Protein AF-A0A7X8EAK2-F1 (afdb_monomer_lite)

Structure (mmCIF, N/CA/C/O backbone):
data_AF-A0A7X8EAK2-F1
#
_entry.id   AF-A0A7X8EAK2-F1
#
loop_
_atom_site.group_PDB
_atom_site.id
_atom_site.type_symbol
_atom_site.label_atom_id
_atom_site.label_alt_id
_atom_site.label_comp_id
_atom_site.label_asym_id
_atom_site.label_entity_id
_atom_site.label_seq_id
_atom_site.pdbx_PDB_ins_code
_atom_site.Cartn_x
_atom_site.Cartn_y
_atom_site.Cartn_z
_atom_site.occupancy
_atom_site.B_iso_or_equiv
_atom_site.auth_seq_id
_atom_site.auth_comp_id
_atom_site.auth_asym_id
_atom_site.auth_atom_id
_atom_site.pdbx_PDB_model_num
ATOM 1 N N . ALA A 1 1 ? -3.432 11.753 -0.663 1.00 79.31 1 ALA A N 1
ATOM 2 C CA . ALA A 1 1 ? -3.769 12.493 -1.898 1.00 79.31 1 ALA A CA 1
ATOM 3 C C . ALA A 1 1 ? -2.515 12.869 -2.689 1.00 79.31 1 ALA A C 1
ATOM 5 O O . ALA A 1 1 ? -2.394 12.405 -3.811 1.00 79.31 1 ALA A O 1
ATOM 6 N N . LEU A 1 2 ? -1.557 13.605 -2.104 1.00 94.56 2 LEU A N 1
ATOM 7 C CA . LEU A 1 2 ?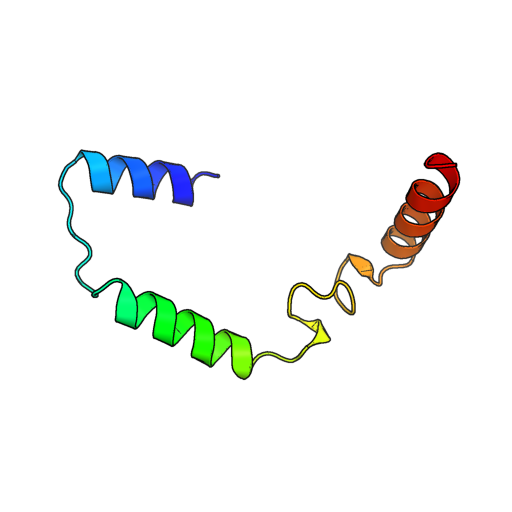 -0.342 14.056 -2.804 1.00 94.56 2 LEU A CA 1
ATOM 8 C C . LEU A 1 2 ? 0.457 12.925 -3.476 1.00 94.56 2 LEU A C 1
ATOM 10 O O . LEU A 1 2 ? 0.750 13.017 -4.659 1.00 94.56 2 LEU A O 1
ATOM 14 N N . ASN A 1 3 ? 0.730 11.831 -2.757 1.00 94.62 3 ASN A N 1
ATOM 15 C CA . ASN A 1 3 ? 1.520 10.716 -3.300 1.00 94.62 3 ASN A CA 1
ATOM 16 C C . ASN A 1 3 ? 0.873 10.065 -4.532 1.00 94.62 3 ASN A C 1
ATOM 18 O O . ASN A 1 3 ? 1.574 9.688 -5.461 1.00 94.62 3 ASN A O 1
ATOM 22 N N . ALA A 1 4 ? -0.458 9.951 -4.550 1.00 96.00 4 ALA A N 1
ATOM 23 C CA . ALA A 1 4 ? -1.174 9.366 -5.680 1.00 96.00 4 ALA A CA 1
ATOM 24 C C . ALA A 1 4 ? -1.119 10.279 -6.912 1.00 96.00 4 ALA A C 1
ATOM 26 O O . ALA A 1 4 ? -0.935 9.800 -8.025 1.00 96.00 4 ALA A O 1
ATOM 27 N N . TRP A 1 5 ? -1.238 11.594 -6.704 1.00 97.44 5 TRP A N 1
ATOM 28 C CA . TRP A 1 5 ? -1.135 12.564 -7.790 1.00 97.44 5 TRP A CA 1
ATOM 29 C C . TRP A 1 5 ? 0.286 12.606 -8.362 1.00 97.44 5 TRP A C 1
ATOM 31 O O . TRP A 1 5 ? 0.454 12.429 -9.564 1.00 97.44 5 TRP A O 1
ATOM 41 N N . ALA A 1 6 ? 1.306 12.701 -7.508 1.00 96.75 6 ALA A N 1
ATOM 42 C CA . ALA A 1 6 ? 2.700 12.663 -7.944 1.00 96.75 6 ALA A CA 1
ATOM 43 C C . ALA A 1 6 ? 3.038 11.363 -8.701 1.00 96.75 6 ALA A C 1
ATOM 45 O O . ALA A 1 6 ? 3.700 11.405 -9.733 1.00 96.75 6 ALA A O 1
ATOM 46 N N . ALA A 1 7 ? 2.545 10.205 -8.241 1.00 95.69 7 ALA A N 1
ATOM 47 C CA . ALA A 1 7 ? 2.726 8.935 -8.947 1.00 95.69 7 ALA A CA 1
ATOM 48 C C . ALA A 1 7 ? 2.081 8.932 -10.343 1.00 95.69 7 ALA A C 1
ATOM 50 O O . ALA A 1 7 ? 2.686 8.441 -11.296 1.00 95.69 7 ALA A O 1
ATOM 51 N N . ALA A 1 8 ? 0.886 9.515 -10.482 1.00 97.06 8 ALA A N 1
ATOM 52 C CA . ALA A 1 8 ? 0.223 9.653 -11.776 1.00 97.06 8 ALA A CA 1
ATOM 53 C C . ALA A 1 8 ? 0.995 10.588 -12.721 1.00 97.06 8 ALA A C 1
ATOM 55 O O . ALA A 1 8 ? 1.146 10.275 -13.899 1.00 97.06 8 ALA A O 1
ATOM 56 N N . GLU A 1 9 ? 1.524 11.703 -12.213 1.00 97.88 9 GLU A N 1
ATOM 57 C CA . GLU A 1 9 ? 2.355 12.622 -12.999 1.00 97.88 9 GLU A CA 1
ATOM 58 C C . GLU A 1 9 ? 3.647 11.958 -13.478 1.00 97.88 9 GLU A C 1
ATOM 60 O O . GLU A 1 9 ? 3.997 12.088 -14.649 1.00 97.88 9 GLU A O 1
ATOM 65 N N . MET A 1 10 ? 4.321 11.189 -12.615 1.00 96.88 10 MET A N 1
ATOM 66 C CA . MET A 1 10 ? 5.510 10.424 -13.002 1.00 96.88 10 MET A CA 1
ATOM 67 C C . MET A 1 10 ? 5.199 9.420 -14.119 1.00 96.88 10 MET A C 1
ATOM 69 O O . MET A 1 10 ? 5.927 9.365 -15.110 1.00 96.88 10 MET A O 1
ATOM 73 N N . ALA A 1 11 ? 4.090 8.683 -14.006 1.00 96.44 11 ALA A N 1
ATOM 74 C CA . ALA A 1 11 ? 3.665 7.741 -15.040 1.00 96.44 11 ALA A CA 1
ATOM 75 C C . ALA A 1 11 ? 3.366 8.443 -16.379 1.00 96.44 11 ALA A C 1
ATOM 77 O O . ALA A 1 11 ? 3.795 7.975 -17.431 1.00 96.44 11 ALA A O 1
ATOM 78 N N . LEU A 1 12 ? 2.682 9.595 -16.351 1.00 97.88 12 LEU A N 1
ATOM 79 C CA . LEU A 1 12 ? 2.400 10.396 -17.551 1.00 97.88 12 LEU A CA 1
ATOM 80 C C . LEU A 1 12 ? 3.663 11.004 -18.176 1.00 97.88 12 LEU A C 1
ATOM 82 O O . LEU A 1 12 ? 3.712 11.188 -19.390 1.00 97.88 12 LEU A O 1
ATOM 86 N N . ALA A 1 13 ? 4.688 11.288 -17.371 1.00 98.12 13 ALA A N 1
ATOM 87 C CA . ALA A 1 13 ? 5.993 11.752 -17.835 1.00 98.12 13 ALA A CA 1
ATOM 88 C C . ALA A 1 13 ? 6.867 10.631 -18.438 1.00 98.12 13 ALA A C 1
ATOM 90 O O . ALA A 1 13 ? 7.994 10.901 -18.850 1.00 98.12 13 ALA A O 1
ATOM 91 N N . GLY A 1 14 ? 6.371 9.388 -18.494 1.00 97.12 14 GLY A N 1
ATOM 92 C CA . GLY A 1 14 ? 7.113 8.235 -19.010 1.00 97.12 14 GLY A CA 1
ATOM 93 C C . GLY A 1 14 ? 8.195 7.727 -18.056 1.00 97.12 14 GLY A C 1
ATOM 94 O O . GLY A 1 14 ? 9.115 7.038 -18.488 1.00 97.12 14 GLY A O 1
ATOM 95 N N . ILE A 1 15 ? 8.116 8.079 -16.769 1.00 97.62 15 ILE A N 1
ATOM 96 C CA . ILE A 1 15 ? 9.029 7.552 -15.757 1.00 97.62 15 ILE A CA 1
ATOM 97 C C . ILE A 1 15 ? 8.605 6.122 -15.434 1.00 97.62 15 ILE A C 1
ATOM 99 O O . ILE A 1 15 ? 7.507 5.881 -14.928 1.00 97.62 15 ILE A O 1
ATOM 103 N N . GLU A 1 16 ? 9.497 5.176 -15.707 1.00 95.88 16 GLU A N 1
AT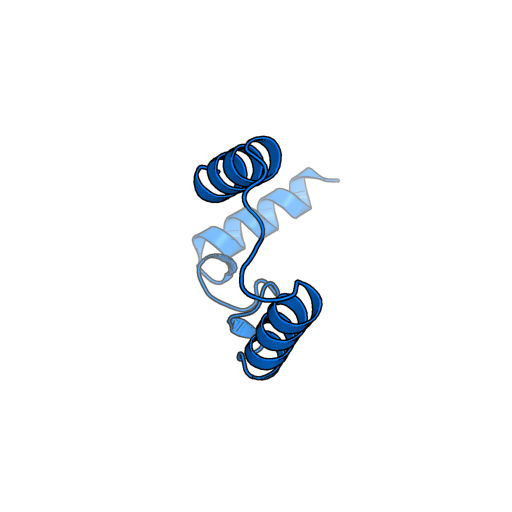OM 104 C CA . GLU A 1 16 ? 9.286 3.770 -15.388 1.00 95.88 16 GLU A CA 1
ATOM 105 C C . GLU A 1 16 ? 9.702 3.460 -13.946 1.00 95.88 16 GLU A C 1
ATOM 107 O O . GLU A 1 16 ? 10.678 3.999 -13.415 1.00 95.88 16 GLU A O 1
ATOM 112 N N . SER A 1 17 ? 8.949 2.568 -13.301 1.00 94.81 17 SER A N 1
ATOM 113 C CA . SER A 1 17 ? 9.334 2.044 -11.993 1.00 94.81 17 SER A CA 1
ATOM 114 C C . SER A 1 17 ? 10.580 1.176 -12.138 1.00 94.81 17 SER A C 1
ATOM 116 O O . SER A 1 17 ? 10.589 0.230 -12.920 1.00 94.81 17 SER A O 1
ATOM 118 N N . VAL A 1 18 ? 11.608 1.460 -11.335 1.00 96.56 18 VAL A N 1
ATOM 119 C CA . VAL A 1 18 ? 12.838 0.652 -11.290 1.00 96.56 18 VAL A CA 1
ATOM 120 C C . VAL A 1 18 ? 12.554 -0.769 -10.787 1.00 96.56 18 VAL A C 1
ATOM 122 O O . VAL A 1 18 ? 13.216 -1.714 -11.202 1.00 96.56 18 VAL A O 1
ATOM 125 N N . ILE A 1 19 ? 11.569 -0.919 -9.896 1.00 96.75 19 ILE A N 1
ATOM 126 C CA . ILE A 1 19 ? 11.154 -2.210 -9.341 1.00 96.75 19 ILE A CA 1
ATOM 127 C C . ILE A 1 19 ? 9.898 -2.683 -10.089 1.00 96.75 19 ILE A C 1
ATOM 129 O O . ILE A 1 19 ? 8.937 -1.905 -10.184 1.00 96.75 19 ILE A O 1
ATOM 133 N N . PRO A 1 20 ? 9.859 -3.930 -10.593 1.00 96.75 20 PRO A N 1
ATOM 134 C CA . PRO A 1 20 ? 8.669 -4.499 -11.214 1.00 96.75 20 PRO A CA 1
ATOM 135 C C . PRO A 1 20 ? 7.447 -4.469 -10.290 1.00 96.75 20 PRO A C 1
ATOM 137 O O . PRO A 1 20 ? 7.543 -4.696 -9.084 1.00 96.75 20 PRO A O 1
ATOM 140 N N . VAL A 1 21 ? 6.268 -4.226 -10.866 1.00 96.19 21 VAL A N 1
ATOM 141 C CA . VAL A 1 21 ? 5.018 -4.091 -10.097 1.00 96.19 21 VAL A CA 1
ATOM 142 C C . VAL A 1 21 ? 4.681 -5.346 -9.283 1.00 96.19 21 VAL A C 1
ATOM 144 O O . VAL A 1 21 ? 4.199 -5.230 -8.158 1.00 96.19 21 VAL A O 1
ATOM 147 N N . ASP A 1 22 ? 4.989 -6.533 -9.807 1.00 97.88 22 ASP A N 1
ATOM 148 C CA . ASP A 1 22 ? 4.721 -7.802 -9.128 1.00 97.88 22 ASP A CA 1
ATOM 149 C C . ASP A 1 22 ? 5.538 -7.949 -7.837 1.00 97.88 22 ASP A C 1
ATOM 151 O O . ASP A 1 22 ? 5.020 -8.428 -6.827 1.00 97.88 22 ASP A O 1
ATOM 155 N N . GLU A 1 23 ? 6.786 -7.469 -7.827 1.00 98.31 23 GLU A N 1
ATOM 156 C CA . GLU A 1 23 ? 7.635 -7.464 -6.630 1.00 98.31 23 GLU A CA 1
ATOM 157 C C . GLU A 1 23 ? 7.113 -6.477 -5.582 1.00 98.31 23 GLU A C 1
ATOM 159 O O . GLU A 1 23 ? 7.066 -6.799 -4.394 1.00 98.31 23 GLU A O 1
ATOM 164 N N . VAL A 1 24 ? 6.641 -5.301 -6.012 1.00 97.88 24 VAL A N 1
ATOM 165 C CA . VAL A 1 24 ? 6.015 -4.312 -5.118 1.00 97.88 24 VAL A CA 1
ATOM 166 C C . VAL A 1 24 ? 4.760 -4.891 -4.455 1.00 97.88 24 VAL A C 1
ATOM 168 O O . VAL A 1 24 ? 4.573 -4.747 -3.244 1.00 97.88 24 VAL A O 1
ATOM 171 N N . ILE A 1 25 ? 3.907 -5.577 -5.224 1.00 97.69 25 ILE A N 1
ATOM 172 C CA . ILE A 1 25 ? 2.703 -6.244 -4.705 1.00 97.69 25 ILE A CA 1
ATOM 173 C C . ILE A 1 25 ? 3.085 -7.386 -3.755 1.00 97.69 25 ILE A C 1
ATOM 175 O O . ILE A 1 25 ? 2.464 -7.536 -2.699 1.00 97.69 25 ILE A O 1
ATOM 179 N N . GLY A 1 26 ? 4.111 -8.168 -4.101 1.00 98.44 26 GLY A N 1
ATOM 180 C CA . GLY A 1 26 ? 4.644 -9.238 -3.259 1.00 98.44 26 GLY A CA 1
ATOM 181 C C . GLY A 1 26 ? 5.100 -8.726 -1.894 1.00 98.44 26 GLY A C 1
ATOM 182 O O . GLY A 1 26 ? 4.616 -9.212 -0.872 1.00 98.44 26 GLY A O 1
ATOM 183 N N . ALA A 1 27 ? 5.931 -7.682 -1.875 1.00 97.94 27 ALA A N 1
ATOM 184 C CA . ALA A 1 27 ? 6.401 -7.052 -0.642 1.00 97.94 27 ALA A CA 1
ATOM 185 C C . ALA A 1 27 ? 5.241 -6.484 0.196 1.00 97.94 27 ALA A C 1
ATOM 187 O O . ALA A 1 27 ? 5.200 -6.654 1.414 1.00 97.94 27 ALA A O 1
ATOM 188 N N . MET A 1 28 ? 4.252 -5.849 -0.448 1.00 97.38 28 MET A N 1
ATOM 189 C CA . MET A 1 28 ? 3.050 -5.368 0.242 1.00 97.38 28 MET A CA 1
ATOM 190 C C . MET A 1 28 ? 2.289 -6.519 0.919 1.00 97.38 28 MET A C 1
ATOM 192 O O . MET A 1 28 ? 1.819 -6.369 2.049 1.00 97.38 28 MET A O 1
ATOM 196 N N . LYS A 1 29 ? 2.159 -7.664 0.240 1.00 97.12 29 LYS A N 1
ATOM 197 C CA . LYS A 1 29 ? 1.472 -8.845 0.76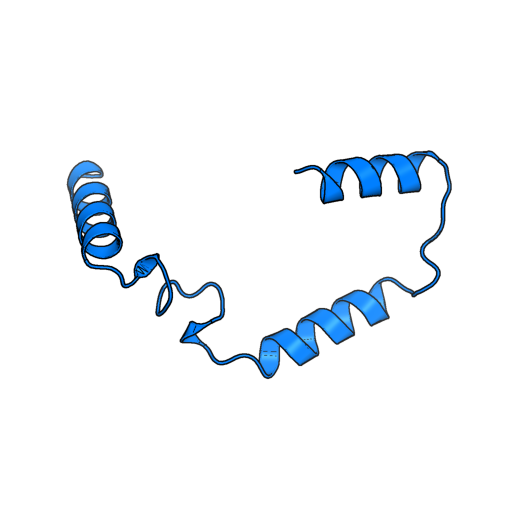8 1.00 97.12 29 LYS A CA 1
ATOM 198 C C . LYS A 1 29 ? 2.220 -9.456 1.952 1.00 97.12 29 LYS A C 1
ATOM 200 O O . LYS A 1 29 ? 1.583 -9.695 2.971 1.00 97.12 29 LYS A O 1
ATOM 205 N N . GL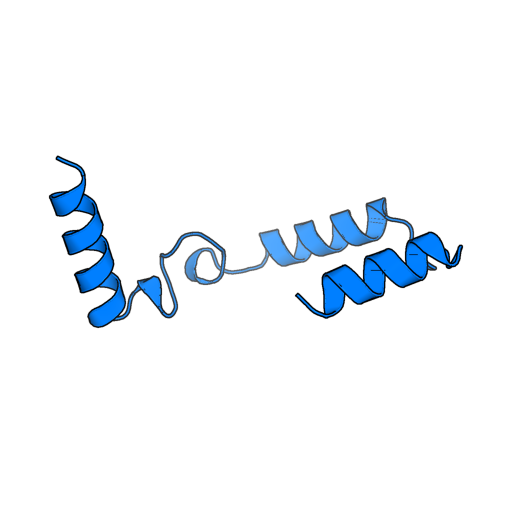U A 1 30 ? 3.527 -9.673 1.834 1.00 98.06 30 GLU A N 1
ATOM 206 C CA . GLU A 1 30 ? 4.373 -10.257 2.888 1.00 98.06 30 GLU A CA 1
ATOM 207 C C . GLU A 1 30 ? 4.268 -9.458 4.193 1.00 98.06 30 GLU A C 1
ATOM 209 O O . GLU A 1 30 ? 3.838 -9.980 5.223 1.00 98.06 30 GLU A O 1
ATOM 214 N N . ILE A 1 31 ? 4.511 -8.145 4.125 1.00 96.62 31 ILE A N 1
ATOM 215 C CA . ILE A 1 31 ? 4.366 -7.248 5.281 1.00 96.62 31 ILE A CA 1
ATOM 216 C C . ILE A 1 31 ? 2.925 -7.248 5.805 1.00 96.62 31 ILE A C 1
ATOM 218 O O . ILE A 1 31 ? 2.675 -7.224 7.014 1.00 96.62 31 ILE A O 1
ATOM 222 N N . GLY A 1 32 ? 1.955 -7.280 4.891 1.00 94.69 32 GLY A N 1
ATOM 223 C CA . GLY A 1 32 ? 0.544 -7.372 5.227 1.00 94.69 32 GLY A CA 1
ATOM 224 C C . GLY A 1 32 ? 0.198 -8.646 5.997 1.00 94.69 32 GLY A C 1
ATOM 225 O O . GLY A 1 32 ? -0.652 -8.588 6.883 1.00 94.69 32 GLY A O 1
ATOM 226 N N . GLU A 1 33 ? 0.826 -9.783 5.704 1.00 95.19 33 GLU A N 1
ATOM 227 C CA . GLU A 1 33 ? 0.621 -11.063 6.392 1.00 95.19 33 GLU A CA 1
ATOM 228 C C . GLU A 1 33 ? 1.227 -11.051 7.798 1.00 95.19 33 GLU A C 1
ATOM 230 O O . GLU A 1 33 ? 0.530 -11.433 8.744 1.00 95.19 33 GLU A O 1
ATOM 235 N N . GLU A 1 34 ? 2.436 -10.508 7.951 1.00 96.31 34 GLU A N 1
ATOM 236 C CA . GLU A 1 34 ? 3.147 -10.385 9.234 1.00 96.31 34 GLU A CA 1
ATOM 237 C C . GLU A 1 34 ? 2.484 -9.415 10.221 1.00 96.31 34 GLU A C 1
ATOM 239 O O . GLU A 1 34 ? 2.610 -9.550 11.443 1.00 96.31 34 GLU A O 1
ATOM 244 N N . MET A 1 35 ? 1.752 -8.423 9.714 1.00 94.56 35 MET A N 1
ATOM 245 C CA . MET A 1 35 ? 1.120 -7.415 10.554 1.00 94.56 35 MET A CA 1
ATOM 246 C C . MET A 1 35 ? 0.064 -8.033 11.501 1.00 94.56 35 MET A C 1
ATOM 248 O O . MET A 1 35 ? -0.812 -8.781 11.061 1.00 94.56 35 MET A O 1
ATOM 252 N N . PRO A 1 36 ? 0.034 -7.675 12.800 1.00 92.62 36 PRO A N 1
ATOM 253 C CA . PRO A 1 36 ? -1.043 -8.079 13.701 1.00 92.62 36 PRO A CA 1
ATOM 254 C C . PRO A 1 36 ? -2.420 -7.633 13.193 1.00 92.62 36 PRO A C 1
ATOM 256 O O . PRO A 1 36 ? -2.600 -6.477 12.816 1.00 92.62 36 PRO A O 1
ATOM 259 N N . THR A 1 37 ? -3.435 -8.498 13.279 1.00 90.81 37 THR A N 1
ATOM 260 C CA . THR A 1 37 ? -4.786 -8.238 12.737 1.00 90.81 37 THR A CA 1
ATOM 261 C C . THR A 1 37 ? -5.401 -6.913 13.205 1.00 90.81 37 THR A C 1
ATOM 263 O O . THR A 1 37 ? -6.085 -6.247 12.432 1.00 90.81 37 THR A O 1
ATOM 266 N N . LYS A 1 38 ? -5.124 -6.491 14.448 1.00 89.88 38 LYS A N 1
ATOM 267 C CA . LYS A 1 38 ? -5.597 -5.216 15.023 1.00 89.88 38 LYS A CA 1
ATOM 268 C C . LYS A 1 38 ? -5.010 -3.959 14.362 1.00 89.88 38 LYS A C 1
ATOM 270 O O . LYS A 1 38 ? -5.559 -2.880 14.552 1.00 89.88 38 LYS A O 1
ATOM 275 N N . LEU A 1 39 ? -3.867 -4.088 13.686 1.00 87.38 39 LEU A N 1
ATOM 276 C CA . LEU A 1 39 ? -3.184 -2.998 12.981 1.00 87.38 39 LEU A CA 1
ATOM 277 C C . LEU A 1 39 ? -3.542 -2.962 11.491 1.00 87.38 39 LEU A C 1
ATOM 279 O O . LEU A 1 39 ? -3.356 -1.931 10.854 1.00 87.38 39 LEU A O 1
ATOM 283 N N . LYS A 1 40 ? -4.101 -4.057 10.961 1.00 88.19 40 LYS A N 1
ATOM 284 C CA . LYS A 1 40 ? -4.707 -4.095 9.627 1.00 88.19 40 LYS A CA 1
ATOM 285 C C . LYS A 1 40 ? -6.015 -3.297 9.607 1.00 88.19 40 LYS A C 1
ATOM 287 O O . LYS A 1 40 ? -6.534 -2.865 10.639 1.00 88.19 40 LYS A O 1
ATOM 292 N N . GLU A 1 41 ? -6.610 -3.182 8.427 1.00 83.75 41 GLU A N 1
ATOM 293 C CA . GLU A 1 41 ? -7.884 -2.498 8.177 1.00 83.75 41 GLU A CA 1
ATOM 294 C C . GLU A 1 41 ? -9.106 -3.302 8.672 1.00 83.75 41 GLU A C 1
ATOM 296 O O . GLU A 1 41 ? -10.063 -3.562 7.955 1.00 83.75 41 GLU A O 1
ATOM 301 N N . THR A 1 42 ? -9.081 -3.757 9.924 1.00 86.50 42 THR A N 1
ATOM 302 C CA . THR A 1 42 ? -10.178 -4.534 10.533 1.00 86.50 42 THR A CA 1
ATOM 303 C C . THR A 1 42 ? -10.999 -3.722 11.527 1.00 86.50 42 THR A C 1
ATOM 305 O O . THR A 1 42 ? -11.962 -4.227 12.097 1.00 86.50 42 THR A O 1
ATOM 308 N N . SER A 1 43 ? -10.622 -2.461 11.772 1.00 82.06 43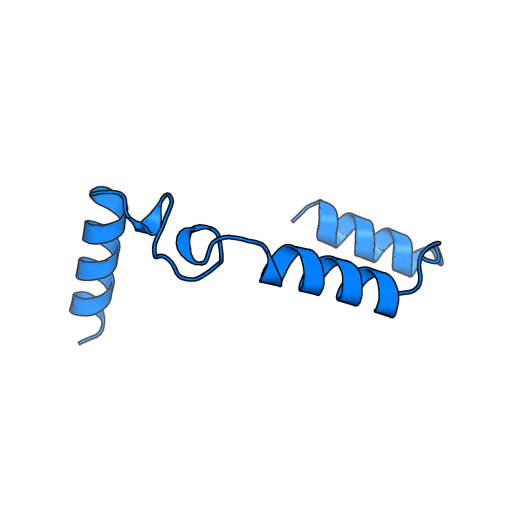 SER A N 1
ATOM 309 C CA . SER A 1 43 ? -11.231 -1.588 12.791 1.00 82.06 43 SER A CA 1
ATOM 310 C C . SER A 1 43 ? -11.191 -2.147 14.225 1.00 82.06 43 SER A C 1
ATOM 312 O O . SER A 1 43 ? -11.853 -1.626 15.121 1.00 82.06 43 SER A O 1
ATOM 314 N N . MET A 1 44 ? -10.374 -3.176 14.474 1.00 85.38 44 MET A N 1
ATOM 315 C CA . MET A 1 44 ? -10.176 -3.779 15.799 1.00 85.38 44 MET A CA 1
ATOM 316 C C . MET A 1 44 ? -9.082 -3.091 16.631 1.00 85.38 44 MET A C 1
ATOM 318 O O . MET A 1 44 ? -8.809 -3.516 17.752 1.00 85.38 44 MET A O 1
ATOM 322 N N . GLY A 1 45 ? -8.452 -2.035 16.111 1.00 85.69 45 GLY A N 1
ATOM 323 C CA . GLY A 1 45 ? -7.425 -1.257 16.804 1.00 85.69 45 GLY A CA 1
ATOM 324 C C . GLY A 1 45 ? -7.478 0.236 16.476 1.00 85.69 45 GLY A C 1
ATOM 325 O O . GLY A 1 45 ? -8.351 0.707 15.745 1.00 85.69 45 GLY A O 1
ATOM 326 N N . GLY A 1 46 ? -6.549 1.002 17.053 1.00 87.94 46 GLY A N 1
ATOM 327 C CA . GLY A 1 46 ? -6.385 2.430 16.771 1.00 87.94 46 GLY A CA 1
ATOM 328 C C . GLY A 1 46 ? -7.632 3.273 17.069 1.00 87.94 46 GLY A C 1
ATOM 329 O O . GLY A 1 46 ? -8.368 3.011 18.027 1.00 87.94 46 GLY A O 1
ATOM 330 N N . LEU A 1 47 ? -7.874 4.284 16.226 1.00 90.56 47 LEU A N 1
ATOM 331 C CA . LEU A 1 47 ? -8.958 5.261 16.395 1.00 90.56 47 LEU A CA 1
ATOM 332 C C . LEU A 1 47 ? -10.350 4.620 16.472 1.00 90.56 47 LEU A C 1
ATOM 334 O O . LEU A 1 47 ? -11.187 5.083 17.250 1.00 90.56 47 LEU A O 1
ATOM 338 N N . ALA A 1 48 ? -10.580 3.527 15.742 1.00 87.81 48 ALA A N 1
ATOM 339 C CA . ALA A 1 48 ? -11.863 2.824 15.721 1.00 87.81 48 ALA A CA 1
ATOM 340 C C . ALA A 1 48 ? -12.254 2.247 17.096 1.00 87.81 48 ALA A C 1
ATOM 342 O O . ALA A 1 48 ? -13.436 2.148 17.424 1.00 87.81 48 ALA A O 1
ATOM 343 N N . THR A 1 49 ? -11.269 1.922 17.938 1.00 91.56 49 THR A N 1
ATOM 344 C CA . THR A 1 49 ? -11.508 1.357 19.278 1.00 91.56 49 THR A CA 1
ATOM 345 C C . THR A 1 49 ? -11.625 2.392 20.391 1.00 91.56 49 THR A C 1
ATOM 347 O O . THR A 1 49 ? -11.982 2.035 21.520 1.00 91.56 49 THR A O 1
ATOM 350 N N . THR A 1 50 ? -11.368 3.667 20.088 1.00 94.00 50 THR A N 1
ATOM 351 C CA . THR A 1 50 ? -11.497 4.756 21.062 1.00 94.00 50 THR A CA 1
ATOM 352 C C . THR A 1 50 ? -12.953 4.914 21.518 1.00 94.00 50 THR A C 1
ATOM 354 O O . THR A 1 50 ? -13.877 4.552 20.779 1.00 94.00 50 THR A O 1
ATOM 357 N N . PRO A 1 51 ? -13.202 5.474 22.716 1.00 95.75 51 PRO A N 1
ATOM 358 C CA . PRO A 1 51 ? -14.565 5.724 23.185 1.00 95.75 51 PRO A CA 1
ATOM 359 C C . PRO A 1 51 ? -15.407 6.522 22.178 1.00 95.75 51 PRO A C 1
ATOM 361 O O . PRO A 1 51 ? -16.545 6.147 21.893 1.00 95.75 51 PRO A O 1
ATOM 364 N N . THR A 1 52 ? -14.822 7.564 21.578 1.00 95.12 52 THR A N 1
ATOM 365 C CA . THR A 1 52 ? -15.470 8.389 20.548 1.00 95.12 52 THR A CA 1
ATOM 366 C C . THR A 1 52 ? -15.735 7.600 19.268 1.00 95.12 52 THR A C 1
ATOM 368 O O . THR A 1 52 ? -16.852 7.638 18.760 1.00 95.12 52 THR A O 1
ATOM 371 N N . GLY A 1 53 ? -14.763 6.816 18.786 1.00 93.50 53 GLY A N 1
ATOM 372 C CA . GLY A 1 53 ? -14.942 5.958 17.608 1.00 93.50 53 GLY A CA 1
ATOM 373 C C . GLY A 1 53 ? -16.095 4.963 17.777 1.00 93.50 53 GLY A C 1
ATOM 374 O O . GLY A 1 53 ? -16.962 4.855 16.911 1.00 93.50 53 GLY A O 1
ATOM 375 N N . LYS A 1 54 ? -16.188 4.315 18.946 1.00 93.19 54 LYS A N 1
ATOM 376 C CA . LYS A 1 54 ? -17.291 3.396 19.285 1.00 93.19 54 LYS A CA 1
ATOM 377 C C . LYS A 1 54 ? -18.646 4.094 19.407 1.00 93.19 54 LYS A C 1
ATOM 379 O O . LYS A 1 54 ? -19.676 3.476 19.141 1.00 93.19 54 LYS A O 1
ATOM 384 N N . LYS A 1 55 ? -18.677 5.348 19.866 1.00 95.25 55 LYS A N 1
ATOM 385 C CA . LYS A 1 55 ? -19.906 6.154 19.927 1.00 95.25 55 LYS A CA 1
ATOM 386 C C . LYS A 1 55 ? -20.414 6.457 18.514 1.00 95.25 55 LYS A C 1
ATOM 388 O O . LYS A 1 55 ? -21.533 6.067 18.200 1.00 95.25 55 LYS A O 1
ATOM 393 N N . ILE A 1 56 ? -19.558 7.018 17.658 1.00 94.19 56 ILE A N 1
ATOM 394 C CA . ILE A 1 56 ? -19.894 7.348 16.264 1.00 94.19 56 ILE A CA 1
ATOM 395 C C . ILE A 1 56 ? -20.358 6.097 15.507 1.00 94.19 56 ILE A C 1
ATOM 397 O O . ILE A 1 56 ? -21.374 6.129 14.822 1.00 94.19 56 ILE A O 1
ATOM 401 N N . ALA A 1 57 ? -19.666 4.965 15.672 1.00 90.69 57 ALA A N 1
ATOM 402 C CA . ALA A 1 57 ? -20.046 3.712 15.019 1.00 90.69 57 ALA A CA 1
ATOM 403 C C . ALA A 1 57 ? -21.448 3.210 15.417 1.00 90.69 57 ALA A C 1
ATOM 405 O O . ALA A 1 57 ? -22.131 2.602 14.595 1.00 90.69 57 ALA A O 1
ATOM 406 N N . ARG A 1 58 ? -21.886 3.452 16.661 1.00 91.00 58 ARG A N 1
ATOM 407 C CA . ARG A 1 58 ? -23.248 3.121 17.114 1.00 91.00 58 ARG A CA 1
ATOM 408 C C . ARG A 1 58 ? -24.281 4.072 16.519 1.00 91.00 58 ARG A C 1
ATOM 410 O O . ARG A 1 58 ? -25.263 3.604 15.963 1.00 91.00 58 ARG A O 1
ATOM 417 N N . GLU A 1 59 ? -24.017 5.375 16.558 1.00 91.69 59 GLU A N 1
ATOM 418 C CA . GLU A 1 59 ? -24.909 6.405 16.002 1.00 91.69 59 GLU A CA 1
ATOM 419 C C . GLU A 1 59 ? -25.149 6.212 14.495 1.00 91.69 59 GLU A C 1
ATOM 421 O O . GLU A 1 59 ? -26.285 6.267 14.034 1.00 91.69 59 GLU A O 1
ATOM 426 N N . GLN A 1 60 ? -24.097 5.886 13.737 1.00 87.56 60 GLN A N 1
ATOM 427 C CA . GLN A 1 60 ? -24.176 5.604 12.295 1.00 87.56 60 GLN A CA 1
ATOM 428 C C . GLN A 1 60 ? -24.967 4.330 11.959 1.00 87.56 60 GLN A C 1
ATOM 430 O O . GLN A 1 60 ? -25.490 4.206 10.854 1.00 87.56 60 GLN A O 1
ATOM 435 N N . ARG A 1 61 ? -25.045 3.364 12.885 1.00 80.06 61 ARG A N 1
ATOM 436 C CA . ARG A 1 61 ? -25.878 2.164 12.711 1.00 80.06 61 ARG A CA 1
ATOM 437 C C . ARG A 1 61 ? -27.348 2.456 12.989 1.00 80.06 61 ARG A C 1
ATOM 439 O O . ARG A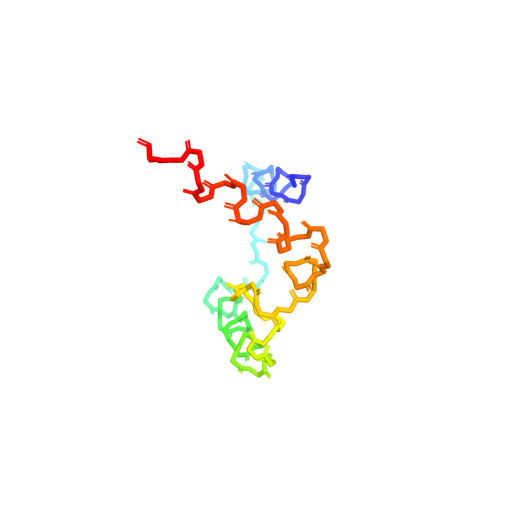 1 61 ? -28.187 1.968 12.251 1.00 80.06 61 ARG A O 1
ATOM 446 N N . THR A 1 62 ? -27.643 3.266 14.004 1.00 75.69 62 THR A N 1
ATOM 447 C CA . THR A 1 62 ? -29.019 3.623 14.384 1.00 75.69 62 THR A CA 1
ATOM 448 C C . THR A 1 62 ? -29.671 4.613 13.411 1.00 75.69 62 THR A C 1
ATOM 450 O O . THR A 1 62 ? -30.878 4.585 13.249 1.00 75.69 62 THR A O 1
ATOM 453 N N . GLY A 1 63 ? -28.900 5.468 12.728 1.00 63.44 63 GLY A N 1
ATOM 454 C CA . GLY A 1 63 ? -29.424 6.407 11.720 1.00 63.44 63 GLY A CA 1
ATOM 455 C C . GLY A 1 63 ? -29.628 5.828 10.311 1.00 63.44 63 GLY A C 1
ATOM 456 O O . GLY A 1 63 ? -29.893 6.590 9.384 1.00 63.44 63 GLY A O 1
ATOM 457 N N . ARG A 1 64 ? -29.429 4.516 10.124 1.00 59.75 64 ARG A N 1
ATOM 458 C CA . ARG A 1 64 ? -29.619 3.794 8.849 1.00 59.75 64 ARG A CA 1
ATOM 459 C C . ARG A 1 64 ? -30.881 2.915 8.827 1.00 59.75 64 ARG A C 1
ATOM 461 O O . ARG A 1 64 ? -31.073 2.196 7.848 1.00 59.75 64 ARG A O 1
ATOM 468 N N . GLU A 1 65 ? -31.697 2.980 9.877 1.00 50.91 65 GLU A N 1
ATOM 469 C CA . GLU A 1 65 ? -33.044 2.393 9.982 1.00 50.91 65 GLU A CA 1
ATOM 470 C C . GLU A 1 65 ? -34.104 3.480 9.768 1.00 50.91 65 GLU A C 1
ATOM 472 O O . GLU A 1 65 ? -35.125 3.174 9.112 1.00 50.91 65 GLU A O 1
#

pLDDT: mean 91.54, std 9.06, range [50.91, 98.44]

Radius of gyration: 18.43 Å; chains: 1; bounding box: 46×25×42 Å

Secondary structure (DSSP, 8-state):
-HHHHHHHHHHHTTPPPSS-HHHHHHHHHHHHHHS-TTTSTTSSSGGGGSHHHHHHHHHHHHTT-

Foldseek 3Di:
DVVVVVVVVCVVVVNDDPDDPVVVVVVVVVVVVPDDPQPPPPLNHDPCPDPVNVVVVVVVVVVVD

Sequence (65 aa):
ALNAWAAAEMALAGIESVIPVDEVIGAMKEIGEEMPTKLKETSMGGLATTPTGKKIAREQRTGRE